Protein AF-A0A1H5M7N3-F1 (afdb_monomer_lite)

Foldseek 3Di:
DDDDDDDDDDDDPPDDPDPDPDVVNVVLVVVL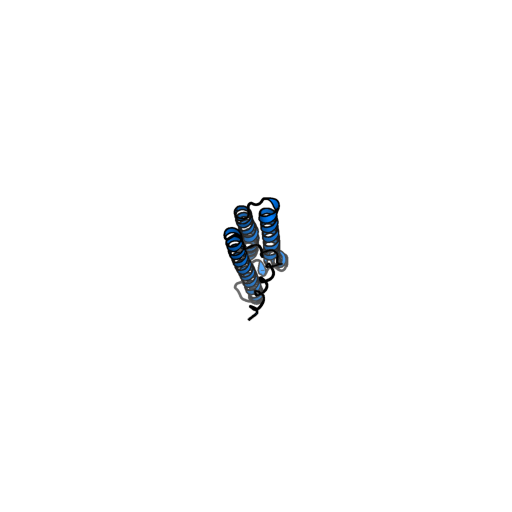VVVLVVLVVVLVVQVVVLVVVLVCLVPPPPPWCSVPPPCVLVCQLNVQLVVLLVVLVVQQCCCVPPVVNNVVSNVVSVVSNVVSNVRSCVNTPD

Structure (mmCIF, N/CA/C/O backbone):
data_AF-A0A1H5M7N3-F1
#
_entry.id   AF-A0A1H5M7N3-F1
#
loop_
_atom_site.group_PDB
_atom_site.id
_atom_site.type_symbol
_atom_site.label_atom_id
_atom_site.label_alt_id
_atom_site.label_comp_id
_atom_site.label_asym_id
_atom_site.label_entity_id
_atom_site.label_seq_id
_atom_site.pdbx_PDB_ins_code
_atom_site.Cartn_x
_atom_site.Cartn_y
_atom_site.Cartn_z
_atom_site.occupancy
_atom_site.B_iso_or_equiv
_atom_site.auth_seq_id
_atom_site.auth_comp_id
_atom_site.auth_asym_id
_atom_site.auth_atom_id
_atom_site.pdbx_PDB_model_num
ATOM 1 N N . MET A 1 1 ? -47.559 -41.169 47.235 1.00 56.75 1 MET A N 1
ATOM 2 C CA . MET A 1 1 ? -46.955 -40.986 45.898 1.00 56.75 1 MET A CA 1
ATOM 3 C C . MET A 1 1 ? -45.899 -39.902 46.035 1.00 56.75 1 MET A C 1
ATOM 5 O O . MET A 1 1 ? -46.250 -38.796 46.422 1.00 56.75 1 MET A O 1
ATOM 9 N N . SER A 1 2 ? -44.621 -40.238 45.870 1.00 67.25 2 SER A N 1
ATOM 10 C CA . SER A 1 2 ? -43.497 -39.299 45.967 1.00 67.25 2 SER A CA 1
ATOM 11 C C . SER A 1 2 ? -43.303 -38.582 44.630 1.00 67.25 2 SER A C 1
ATOM 13 O O . SER A 1 2 ? -43.244 -39.224 43.584 1.00 67.25 2 SER A O 1
ATOM 15 N N . LEU A 1 3 ? -43.241 -37.250 44.660 1.00 73.50 3 LEU A N 1
ATOM 16 C CA . LEU A 1 3 ? -42.947 -36.437 43.480 1.00 73.50 3 LEU A CA 1
ATOM 17 C C . LEU A 1 3 ? -41.467 -36.597 43.089 1.00 73.50 3 LEU A C 1
ATOM 19 O O . LEU A 1 3 ? -40.617 -36.660 43.983 1.00 73.50 3 LEU A O 1
ATOM 23 N N . PRO A 1 4 ? -41.142 -36.664 41.785 1.00 78.38 4 PRO A N 1
ATOM 24 C CA . PRO A 1 4 ? -39.757 -36.690 41.337 1.00 78.38 4 PRO A CA 1
ATOM 25 C C . PRO A 1 4 ? -39.055 -35.362 41.670 1.00 78.38 4 PRO A C 1
ATOM 27 O O . PRO A 1 4 ? -39.700 -34.308 41.669 1.00 78.38 4 PRO A O 1
ATOM 30 N N . PRO A 1 5 ? -37.743 -35.395 41.965 1.00 78.75 5 PRO A N 1
ATOM 31 C CA . PRO A 1 5 ? -36.984 -34.190 42.268 1.00 78.75 5 PRO A CA 1
ATOM 32 C C . PRO A 1 5 ? -36.946 -33.241 41.057 1.00 78.75 5 PRO A C 1
ATOM 34 O O . PRO A 1 5 ? -36.963 -33.701 39.911 1.00 78.75 5 PRO A O 1
ATOM 37 N N . PRO A 1 6 ? -36.892 -31.918 41.293 1.00 79.12 6 PRO A N 1
ATOM 38 C CA . PRO A 1 6 ? -3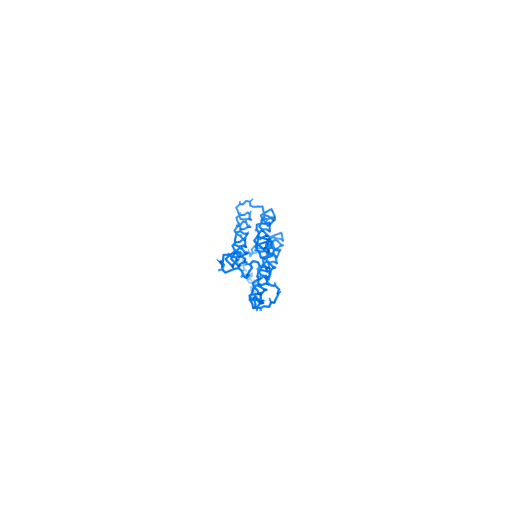6.838 -30.936 40.221 1.00 79.12 6 PRO A CA 1
ATOM 39 C C . PRO A 1 6 ? -35.548 -31.087 39.393 1.00 79.12 6 PRO A C 1
ATOM 41 O O . PRO A 1 6 ? -34.491 -31.391 39.953 1.00 79.12 6 PRO A O 1
ATOM 44 N N . PRO A 1 7 ? -35.611 -30.865 38.067 1.00 80.06 7 PRO A N 1
ATOM 45 C CA . PRO A 1 7 ? -34.439 -30.915 37.203 1.00 80.06 7 PRO A CA 1
ATOM 46 C C . PRO A 1 7 ? -33.432 -29.819 37.576 1.00 80.06 7 PRO A C 1
ATOM 48 O O . PRO A 1 7 ? -33.802 -28.673 37.839 1.00 80.06 7 PRO A O 1
ATOM 51 N N . TYR A 1 8 ? -32.151 -30.189 37.600 1.00 78.25 8 TYR A N 1
ATOM 52 C CA . TYR A 1 8 ? -31.045 -29.278 37.891 1.00 78.25 8 TYR A CA 1
ATOM 53 C C . TYR A 1 8 ? -31.006 -28.105 36.896 1.00 78.25 8 TYR A C 1
ATOM 55 O O . TYR A 1 8 ? -31.247 -28.311 35.702 1.00 78.25 8 TYR A O 1
ATOM 63 N N . PRO A 1 9 ? -30.671 -26.882 37.350 1.00 80.44 9 PRO A N 1
ATOM 64 C CA . PRO A 1 9 ? -30.492 -25.748 36.456 1.00 80.44 9 PRO A CA 1
ATOM 65 C C . PRO A 1 9 ? -29.294 -25.973 35.514 1.00 80.44 9 PRO A C 1
ATOM 67 O O . PRO A 1 9 ? -28.302 -26.589 35.918 1.00 80.44 9 PRO A O 1
ATOM 70 N N . PRO A 1 10 ? -29.360 -25.473 34.265 1.00 79.50 10 PRO A N 1
ATOM 71 C CA . PRO A 1 10 ? -28.249 -25.567 33.327 1.00 79.50 10 PRO A CA 1
ATOM 72 C C . PRO A 1 10 ? -27.015 -24.825 33.874 1.00 79.50 10 PRO A C 1
ATOM 74 O O . PRO A 1 10 ? -27.166 -23.776 34.510 1.00 79.50 10 PRO A O 1
ATOM 77 N N . PRO A 1 11 ? -25.794 -25.342 33.637 1.00 78.69 11 PRO A N 1
ATOM 78 C CA . PRO A 1 11 ? -24.576 -24.679 34.078 1.00 78.69 11 PRO A CA 1
ATOM 79 C C . PRO A 1 11 ? -24.454 -23.289 33.431 1.00 78.69 11 PRO A C 1
ATOM 81 O O . PRO A 1 11 ? -24.818 -23.122 32.261 1.00 78.69 11 PRO A O 1
ATOM 84 N N . PRO A 1 12 ? -23.944 -22.281 34.163 1.00 74.69 12 PRO A N 1
ATOM 85 C CA . PRO A 1 12 ? -23.750 -20.951 33.611 1.00 74.69 12 PRO A CA 1
ATOM 86 C C . PRO A 1 12 ? -22.739 -20.996 32.453 1.00 74.69 12 PRO A C 1
ATOM 88 O O . PRO A 1 12 ? -21.811 -21.811 32.484 1.00 74.69 12 PRO A O 1
ATOM 91 N N . PRO A 1 13 ? -22.879 -20.128 31.435 1.00 77.25 13 PRO A N 1
ATOM 92 C CA . PRO A 1 13 ? -21.936 -20.058 30.324 1.00 77.25 13 PRO A CA 1
ATOM 93 C C . PRO A 1 13 ? -20.542 -19.654 30.831 1.00 77.25 13 PRO A C 1
ATOM 95 O O . PRO A 1 13 ? -20.254 -18.477 31.041 1.00 77.25 13 PRO A O 1
ATOM 98 N N . TYR A 1 14 ? -19.664 -20.634 31.048 1.00 64.31 14 TYR A N 1
ATOM 99 C CA . TYR A 1 14 ? -18.248 -20.422 31.353 1.00 64.31 14 TYR A CA 1
ATOM 100 C C . TYR A 1 14 ? -17.493 -20.136 30.054 1.00 64.31 14 TYR A C 1
ATOM 102 O O . TYR A 1 14 ? -16.823 -20.994 29.488 1.00 64.31 14 TYR A O 1
ATOM 110 N N . GLY A 1 15 ? -17.622 -18.916 29.551 1.00 73.69 15 GLY A N 1
ATOM 111 C CA . GLY A 1 15 ? -16.803 -18.436 28.448 1.00 73.69 15 GLY A CA 1
ATOM 112 C C . GLY A 1 15 ? -16.786 -16.916 28.457 1.00 73.69 15 GLY A C 1
ATOM 113 O O . GLY A 1 15 ? -17.863 -16.317 28.500 1.00 73.69 15 GLY A O 1
ATOM 114 N N . PRO A 1 16 ? -15.612 -16.259 28.446 1.00 70.94 16 PRO A N 1
ATOM 115 C CA . PRO A 1 16 ? -15.580 -14.818 28.269 1.00 70.94 16 PRO A CA 1
ATOM 116 C C . PRO A 1 16 ? -16.290 -14.483 26.947 1.00 70.94 16 PRO A C 1
ATOM 118 O O . PRO A 1 16 ? -15.976 -15.098 25.924 1.00 70.94 16 PRO A O 1
ATOM 121 N N . PRO A 1 17 ? -17.258 -13.551 26.939 1.00 68.69 17 PRO A N 1
ATOM 122 C CA . PRO A 1 17 ? -17.904 -13.142 25.703 1.00 68.69 17 PRO A CA 1
ATOM 123 C C . PRO A 1 17 ? -16.828 -12.623 24.747 1.00 68.69 17 PRO A C 1
ATOM 125 O O . PRO A 1 17 ? -16.055 -11.730 25.103 1.00 68.69 17 PRO A O 1
ATOM 128 N N . PHE A 1 18 ? -16.759 -13.196 23.542 1.00 67.00 18 PHE A N 1
ATOM 129 C CA . PHE A 1 18 ? -15.891 -12.678 22.490 1.00 67.00 18 PHE A CA 1
ATOM 130 C C . PHE A 1 18 ? -16.221 -11.193 22.302 1.00 67.00 18 PHE A C 1
ATOM 132 O O . PHE A 1 18 ? -17.388 -10.861 22.070 1.00 67.00 18 PHE A O 1
ATOM 139 N N . PRO A 1 19 ? -15.246 -10.276 22.432 1.00 65.25 19 PRO A N 1
ATOM 140 C CA . PRO A 1 19 ? -15.530 -8.861 22.286 1.00 65.25 19 PRO A CA 1
ATOM 141 C C . PRO A 1 19 ? -15.999 -8.604 20.854 1.00 65.25 19 PRO A C 1
ATOM 143 O O . PRO A 1 19 ? -15.222 -8.698 19.905 1.00 65.25 19 PRO A O 1
ATOM 146 N N . SER A 1 20 ? -17.282 -8.273 20.696 1.00 62.53 20 SER A N 1
ATOM 147 C CA . SER A 1 20 ? -17.851 -7.872 19.413 1.00 62.53 20 SER A CA 1
ATOM 148 C C . SER A 1 20 ? -17.054 -6.681 18.863 1.00 62.53 20 SER A C 1
ATOM 150 O O . SER A 1 20 ? -16.887 -5.686 19.588 1.00 62.53 20 SER A O 1
ATOM 152 N N . PRO A 1 21 ? -16.560 -6.729 17.613 1.00 61.12 21 PRO A N 1
ATOM 153 C CA . PRO A 1 21 ? -15.890 -5.592 17.006 1.00 61.12 21 PRO A CA 1
ATOM 154 C C . PRO A 1 21 ? -16.812 -4.374 17.052 1.00 61.12 21 PRO A C 1
ATOM 156 O O . PRO A 1 21 ? -17.934 -4.411 16.553 1.00 61.12 21 PRO A O 1
ATOM 159 N N . ARG A 1 22 ? -16.352 -3.271 17.652 1.00 73.19 22 ARG A N 1
ATOM 160 C CA . ARG A 1 22 ? -17.083 -2.000 17.560 1.00 73.19 22 ARG A CA 1
ATOM 161 C C . ARG A 1 22 ? -17.202 -1.640 16.071 1.00 73.19 22 ARG A C 1
ATOM 163 O O . ARG A 1 22 ? -16.173 -1.683 15.391 1.00 73.19 22 ARG A O 1
ATOM 170 N N . PRO A 1 23 ? -18.382 -1.242 15.564 1.00 69.88 23 PRO A N 1
ATOM 171 C CA . PRO A 1 23 ? -18.639 -1.082 14.126 1.00 69.88 23 PRO A CA 1
ATOM 172 C C . PRO A 1 23 ? -17.614 -0.175 13.426 1.00 69.88 23 PRO A C 1
ATOM 174 O O . PRO A 1 23 ? -17.160 -0.472 12.327 1.00 69.88 23 PRO A O 1
ATOM 177 N N . VAL A 1 24 ? -17.130 0.864 14.113 1.00 78.00 24 VAL A N 1
ATOM 178 C CA . VAL A 1 24 ? -16.108 1.796 13.604 1.00 78.00 24 VAL A CA 1
ATOM 179 C C . VAL A 1 24 ? -14.757 1.118 13.319 1.00 78.00 24 VAL A C 1
ATOM 181 O O . VAL A 1 24 ? -14.069 1.490 12.371 1.00 78.00 24 VAL A O 1
ATOM 184 N N . ARG A 1 25 ? -14.365 0.104 14.105 1.00 78.62 25 ARG A N 1
ATOM 185 C CA . ARG A 1 25 ? -13.116 -0.648 13.883 1.00 78.62 25 ARG A CA 1
ATOM 186 C C . ARG A 1 25 ? -13.225 -1.583 12.682 1.00 78.62 25 ARG A C 1
ATOM 188 O O . ARG A 1 25 ? -12.257 -1.717 11.943 1.00 78.62 25 ARG A O 1
ATOM 195 N N . ALA A 1 26 ? -14.395 -2.192 12.482 1.00 82.75 26 ALA A N 1
ATOM 196 C CA . ALA A 1 26 ? -14.654 -3.047 11.328 1.00 82.75 26 ALA A CA 1
ATOM 197 C C . ALA A 1 26 ? -14.632 -2.236 10.024 1.00 82.75 26 ALA A C 1
ATOM 199 O O . ALA A 1 26 ? -13.943 -2.618 9.085 1.00 82.75 26 ALA A O 1
ATOM 200 N N . VAL A 1 27 ? -15.294 -1.072 9.998 1.00 89.00 27 VAL A N 1
ATOM 201 C CA . VAL A 1 27 ? -15.278 -0.167 8.834 1.00 89.00 27 VAL A CA 1
ATOM 202 C C . VAL A 1 27 ? -13.854 0.263 8.489 1.00 89.00 27 VAL A C 1
ATOM 204 O O . VAL A 1 27 ? -13.450 0.168 7.334 1.00 89.00 27 VAL A O 1
ATOM 207 N N . PHE A 1 28 ? -13.067 0.679 9.485 1.00 87.94 28 PHE A N 1
ATOM 208 C CA . PHE A 1 28 ? -11.669 1.041 9.261 1.00 87.94 28 PHE A CA 1
ATOM 209 C C . PHE A 1 28 ? -10.858 -0.116 8.660 1.00 87.94 28 PHE A C 1
ATOM 211 O O . PHE A 1 28 ? -10.137 0.091 7.690 1.00 87.94 28 PHE A O 1
ATOM 218 N N . ALA A 1 29 ? -10.995 -1.329 9.206 1.00 88.06 29 ALA A N 1
ATOM 219 C CA . ALA A 1 29 ? -10.274 -2.501 8.713 1.00 88.06 29 ALA A CA 1
ATOM 220 C C . ALA A 1 29 ? -10.653 -2.848 7.265 1.00 88.06 29 ALA A C 1
ATOM 222 O O . ALA A 1 29 ? -9.771 -3.141 6.462 1.00 88.06 29 ALA A O 1
ATOM 223 N N . VAL A 1 30 ? -11.940 -2.757 6.918 1.00 93.19 30 VAL A N 1
ATOM 224 C CA . VAL A 1 30 ? -12.423 -2.975 5.547 1.00 93.19 30 VAL A CA 1
ATOM 225 C C . VAL A 1 30 ? -11.844 -1.928 4.596 1.00 93.19 30 VAL A C 1
ATOM 227 O O . VAL A 1 30 ? -11.293 -2.291 3.561 1.00 93.19 30 VAL A O 1
ATOM 230 N N . VAL A 1 31 ? -11.904 -0.641 4.951 1.00 92.81 31 VAL A N 1
ATOM 231 C CA . VAL A 1 31 ? -11.366 0.443 4.110 1.00 92.81 31 VAL A CA 1
ATOM 232 C C . VAL A 1 31 ? -9.851 0.311 3.941 1.00 92.81 31 VAL A C 1
ATOM 234 O O . VAL A 1 31 ? -9.354 0.385 2.820 1.00 92.81 31 VAL A O 1
ATOM 237 N N . ALA A 1 32 ? -9.114 0.069 5.026 1.00 90.25 32 ALA A N 1
ATOM 238 C CA . ALA A 1 32 ? -7.667 -0.126 4.978 1.00 90.25 32 ALA A CA 1
ATOM 239 C C . ALA A 1 32 ? -7.284 -1.355 4.138 1.00 90.25 32 ALA A C 1
ATOM 241 O O . ALA A 1 32 ? -6.358 -1.282 3.333 1.00 90.25 32 ALA A O 1
ATOM 242 N N . GLY A 1 33 ? -8.020 -2.461 4.285 1.00 92.94 33 GLY A N 1
ATOM 243 C CA . GLY A 1 33 ? -7.814 -3.679 3.504 1.00 92.94 33 GLY A CA 1
ATOM 244 C C . GLY A 1 33 ? -8.078 -3.480 2.012 1.00 92.94 33 GLY A C 1
ATOM 245 O O . GLY A 1 33 ? -7.274 -3.911 1.189 1.00 92.94 33 GLY A O 1
ATOM 246 N N . LEU A 1 34 ? -9.155 -2.773 1.654 1.00 96.56 34 LEU A N 1
ATOM 247 C CA . LEU A 1 34 ? -9.462 -2.445 0.259 1.00 96.56 34 LEU A CA 1
ATOM 248 C C . LEU A 1 34 ? -8.393 -1.538 -0.355 1.00 96.56 34 LEU A C 1
ATOM 250 O O . LEU A 1 34 ? -7.933 -1.8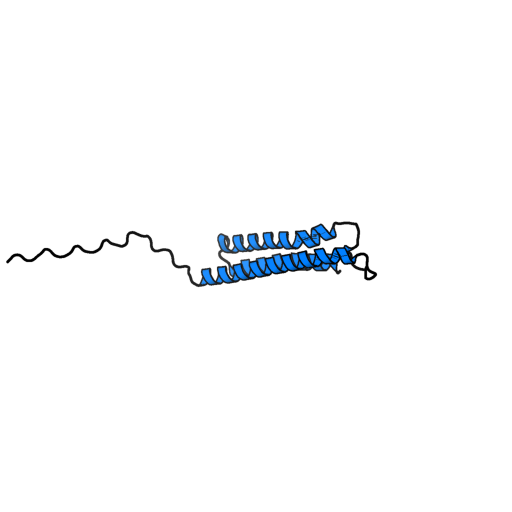03 -1.461 1.00 96.56 34 LEU A O 1
ATOM 254 N N . LEU A 1 35 ? -7.952 -0.506 0.368 1.00 93.12 35 LEU A N 1
ATOM 255 C CA . LEU A 1 35 ? -6.882 0.376 -0.100 1.00 93.12 35 LEU A CA 1
ATOM 256 C C . LEU A 1 35 ? -5.559 -0.370 -0.277 1.00 93.12 35 LEU A C 1
ATOM 258 O O . LEU A 1 35 ? -4.862 -0.136 -1.261 1.00 93.12 35 LEU A O 1
ATOM 262 N N . LEU A 1 36 ? -5.232 -1.297 0.627 1.00 93.31 36 LEU A N 1
ATOM 263 C CA . LEU A 1 36 ? -4.055 -2.149 0.489 1.00 93.31 36 LEU A CA 1
ATOM 264 C C . LEU A 1 36 ? -4.154 -3.038 -0.757 1.00 93.31 36 LEU A C 1
ATOM 266 O O . LEU A 1 36 ? -3.194 -3.119 -1.519 1.00 93.31 36 LEU A O 1
ATOM 270 N N . ALA A 1 37 ? -5.308 -3.665 -0.998 1.00 93.50 37 ALA A N 1
ATOM 271 C CA . ALA A 1 37 ? -5.524 -4.489 -2.185 1.00 93.50 37 ALA A CA 1
ATOM 272 C C . ALA A 1 37 ? -5.375 -3.674 -3.480 1.00 93.50 37 ALA A C 1
ATOM 274 O O . ALA A 1 37 ? -4.697 -4.112 -4.409 1.00 93.50 37 ALA A O 1
ATOM 275 N N . VAL A 1 38 ? -5.943 -2.463 -3.519 1.00 94.00 38 VAL A N 1
ATOM 276 C CA . VAL A 1 38 ? -5.783 -1.532 -4.646 1.00 94.00 38 VAL A CA 1
ATOM 277 C C . VAL A 1 38 ? -4.316 -1.146 -4.831 1.00 94.00 38 VAL A C 1
ATOM 279 O O . VAL A 1 38 ? -3.824 -1.159 -5.955 1.00 94.00 38 VAL A O 1
ATOM 282 N N . ALA A 1 39 ? -3.594 -0.846 -3.751 1.00 91.12 39 ALA A N 1
ATOM 283 C CA . ALA A 1 39 ? -2.186 -0.476 -3.825 1.00 91.12 39 ALA A CA 1
ATOM 284 C C . ALA A 1 39 ? -1.312 -1.621 -4.370 1.00 91.12 39 ALA A C 1
ATOM 286 O O . ALA A 1 39 ? -0.492 -1.414 -5.262 1.00 91.12 39 ALA A O 1
ATOM 287 N N . VAL A 1 40 ? -1.543 -2.853 -3.912 1.00 92.06 40 VAL A N 1
ATOM 288 C CA . VAL A 1 40 ? -0.856 -4.040 -4.443 1.00 92.06 40 VAL A CA 1
ATOM 289 C C . VAL A 1 40 ? -1.184 -4.249 -5.924 1.00 92.06 40 VAL A C 1
ATOM 291 O O . VAL A 1 40 ? -0.279 -4.527 -6.709 1.00 92.06 40 VAL A O 1
ATOM 294 N N . ALA A 1 41 ? -2.445 -4.069 -6.328 1.00 92.31 41 ALA A N 1
ATOM 295 C CA . ALA A 1 41 ? -2.848 -4.176 -7.729 1.00 92.31 41 ALA A CA 1
ATOM 296 C C . ALA A 1 41 ? -2.174 -3.111 -8.612 1.00 92.31 41 ALA A C 1
ATOM 298 O O . ALA A 1 41 ? -1.685 -3.441 -9.690 1.00 92.31 41 ALA A O 1
ATOM 299 N N . VAL A 1 42 ? -2.092 -1.859 -8.149 1.00 90.31 42 VAL A N 1
ATOM 300 C CA . VAL A 1 42 ? -1.401 -0.768 -8.858 1.00 90.31 42 VAL A CA 1
ATOM 301 C C . VAL A 1 42 ? 0.090 -1.067 -9.006 1.00 90.31 42 VAL A C 1
ATOM 303 O O . VAL A 1 42 ? 0.617 -0.952 -10.111 1.00 90.31 42 VAL A O 1
ATOM 306 N N . ASN A 1 43 ? 0.761 -1.512 -7.939 1.00 89.94 43 ASN A N 1
ATOM 307 C CA . ASN A 1 43 ? 2.167 -1.919 -8.011 1.00 89.94 43 ASN A CA 1
ATOM 308 C C . ASN A 1 43 ? 2.369 -3.084 -8.988 1.00 89.94 43 ASN A C 1
ATOM 310 O O . ASN A 1 43 ? 3.298 -3.054 -9.791 1.00 89.94 43 ASN A O 1
ATOM 314 N N . GLY A 1 44 ? 1.484 -4.084 -8.957 1.00 86.75 44 GLY A N 1
ATOM 315 C CA . GLY A 1 44 ? 1.513 -5.205 -9.895 1.00 86.75 44 GLY A CA 1
ATOM 316 C C . GLY A 1 44 ? 1.341 -4.756 -11.347 1.00 86.75 44 GLY A C 1
ATOM 317 O O . GLY A 1 44 ? 2.085 -5.208 -12.213 1.00 86.75 44 GLY A O 1
ATOM 318 N N . LEU A 1 45 ? 0.418 -3.827 -11.610 1.00 88.81 45 LEU A N 1
ATOM 319 C CA . LEU A 1 45 ? 0.173 -3.284 -12.948 1.00 88.81 45 LEU A CA 1
ATOM 320 C C . LEU A 1 45 ? 1.369 -2.472 -13.466 1.00 88.81 45 LEU A C 1
ATOM 322 O O . LEU A 1 45 ? 1.742 -2.610 -14.629 1.00 88.81 45 LEU A O 1
ATOM 326 N N . LEU A 1 46 ? 1.991 -1.659 -12.606 1.00 84.12 46 LEU A N 1
ATOM 327 C CA . LEU A 1 46 ? 3.208 -0.911 -12.936 1.00 84.12 46 LEU A CA 1
ATOM 328 C C . LEU A 1 46 ? 4.369 -1.854 -13.253 1.00 84.12 46 LEU A C 1
ATOM 330 O O . LEU A 1 46 ? 5.042 -1.685 -14.267 1.00 84.12 46 LEU A O 1
ATOM 334 N N . PHE A 1 47 ? 4.567 -2.874 -12.416 1.00 82.56 47 PHE A N 1
ATOM 335 C CA . PHE A 1 47 ? 5.619 -3.867 -12.604 1.00 82.56 47 PHE A CA 1
ATOM 336 C C . PHE A 1 47 ? 5.418 -4.660 -13.897 1.00 82.56 47 PHE A C 1
ATOM 338 O O . PHE A 1 47 ? 6.354 -4.828 -14.675 1.00 82.56 47 PHE A O 1
ATOM 345 N N . PHE A 1 48 ? 4.180 -5.090 -14.154 1.00 83.88 48 PHE A N 1
ATOM 346 C CA . PHE A 1 48 ? 3.791 -5.746 -15.396 1.00 83.88 48 PHE A CA 1
ATOM 347 C C . PHE A 1 48 ? 4.081 -4.844 -16.599 1.00 83.88 48 PHE A C 1
ATOM 349 O O . PHE A 1 48 ? 4.804 -5.253 -17.499 1.00 83.88 48 PHE A O 1
ATOM 356 N N . GLY A 1 49 ? 3.601 -3.597 -16.594 1.00 78.44 49 GLY A N 1
ATOM 357 C CA . GLY A 1 49 ? 3.832 -2.651 -17.688 1.00 78.44 49 GLY A CA 1
ATOM 358 C C . GLY A 1 49 ? 5.317 -2.405 -17.965 1.00 78.44 49 GLY A C 1
ATOM 359 O O . GLY A 1 49 ? 5.727 -2.377 -19.121 1.00 78.44 49 GLY A O 1
ATOM 360 N N . MET A 1 50 ? 6.139 -2.295 -16.921 1.00 74.44 50 MET A N 1
ATOM 361 C CA . MET A 1 50 ? 7.585 -2.110 -17.070 1.00 74.44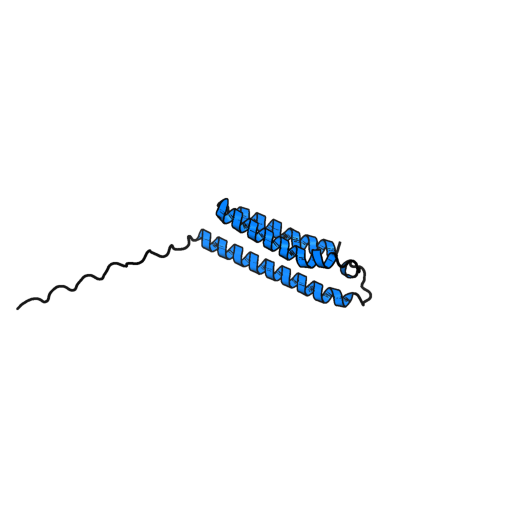 50 MET A CA 1
ATOM 362 C C . MET A 1 50 ? 8.302 -3.352 -17.597 1.00 74.44 50 MET A C 1
ATOM 364 O O . MET A 1 50 ? 9.247 -3.203 -18.367 1.00 74.44 50 MET A O 1
ATOM 368 N N . ALA A 1 51 ? 7.838 -4.556 -17.253 1.00 74.94 51 ALA A N 1
ATOM 369 C CA . ALA A 1 51 ? 8.382 -5.788 -17.821 1.00 74.94 51 ALA A CA 1
ATOM 370 C C . ALA A 1 51 ? 8.208 -5.837 -19.351 1.00 74.94 51 ALA A C 1
ATOM 372 O O . ALA A 1 51 ? 9.140 -6.218 -20.048 1.00 74.94 51 ALA A O 1
ATOM 373 N N . PHE A 1 52 ? 7.068 -5.374 -19.881 1.00 73.06 52 PHE A N 1
ATOM 374 C CA . PHE A 1 52 ? 6.844 -5.297 -21.335 1.00 73.06 52 PHE A CA 1
ATOM 375 C C . PHE A 1 52 ? 7.458 -4.056 -21.993 1.00 73.06 52 PHE A C 1
ATOM 377 O O . PHE A 1 52 ? 7.749 -4.068 -23.189 1.00 73.06 52 PHE A O 1
ATOM 384 N N . ALA A 1 53 ? 7.665 -2.973 -21.240 1.00 67.56 53 ALA A N 1
ATOM 385 C CA . ALA A 1 53 ? 8.297 -1.767 -21.770 1.00 67.56 53 ALA A CA 1
ATOM 386 C C . ALA A 1 53 ? 9.752 -2.019 -22.206 1.00 67.56 53 ALA A C 1
ATOM 388 O O . ALA A 1 5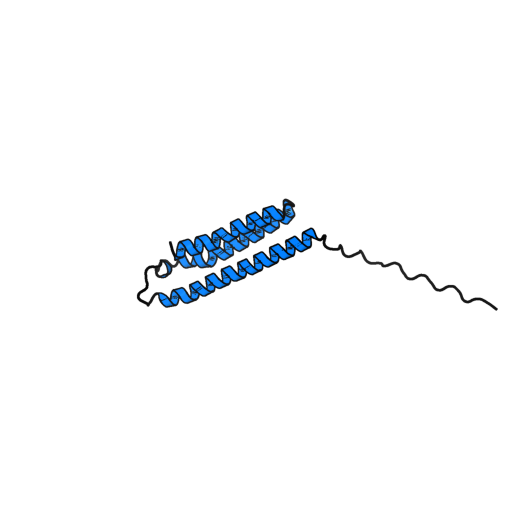3 ? 10.184 -1.464 -23.215 1.00 67.56 53 ALA A O 1
ATOM 389 N N . GLY A 1 54 ? 10.483 -2.892 -21.499 1.00 62.84 54 GLY A N 1
ATOM 390 C CA . GLY A 1 54 ? 11.864 -3.259 -21.842 1.00 62.84 54 GLY A CA 1
ATOM 391 C C . GLY A 1 54 ? 12.004 -3.929 -23.214 1.00 62.84 54 GLY A C 1
ATOM 392 O O . GLY A 1 54 ? 12.931 -3.612 -23.958 1.00 62.84 54 GLY A O 1
ATOM 393 N N . ASP A 1 55 ? 11.039 -4.766 -23.607 1.00 63.38 55 ASP A N 1
ATOM 394 C CA . ASP A 1 55 ? 11.044 -5.447 -24.913 1.00 63.38 55 ASP A CA 1
ATOM 395 C C . ASP A 1 55 ? 10.866 -4.474 -26.095 1.00 63.38 55 ASP A C 1
ATOM 397 O O . ASP A 1 55 ? 11.185 -4.796 -27.240 1.00 63.38 55 ASP A O 1
ATOM 401 N N . SER A 1 56 ? 10.381 -3.256 -25.831 1.00 60.59 56 SER A N 1
ATOM 402 C CA . SER A 1 56 ? 10.127 -2.245 -26.864 1.00 60.59 56 SER A CA 1
ATOM 403 C C . SER A 1 56 ? 11.347 -1.374 -27.190 1.00 60.59 56 SER A C 1
ATOM 405 O O . SER A 1 56 ? 11.315 -0.665 -28.201 1.00 60.59 56 SER A O 1
ATOM 407 N N . CYS A 1 57 ? 12.438 -1.457 -26.413 1.00 63.03 57 CYS A N 1
ATOM 408 C CA . CYS A 1 57 ? 13.658 -0.654 -26.606 1.00 63.03 57 CYS A CA 1
ATOM 409 C C . CYS A 1 57 ? 14.444 -0.967 -27.900 1.00 63.03 57 CYS A C 1
ATOM 411 O O . CYS A 1 57 ? 15.421 -0.287 -28.200 1.00 63.03 57 CYS A O 1
ATOM 413 N N . GLY A 1 58 ? 14.009 -1.950 -28.700 1.00 53.28 58 GLY A N 1
ATOM 414 C CA . GLY A 1 58 ? 14.531 -2.231 -30.046 1.00 53.28 58 GLY A CA 1
ATOM 415 C C . GLY A 1 58 ? 13.697 -1.656 -31.203 1.00 53.28 58 GLY A C 1
ATOM 416 O O . GLY A 1 58 ? 14.084 -1.796 -32.362 1.00 53.28 58 GLY A O 1
ATOM 417 N N . THR A 1 59 ? 12.550 -1.027 -30.922 1.00 50.66 59 THR A N 1
ATOM 418 C CA . THR A 1 59 ? 11.664 -0.434 -31.940 1.00 50.66 59 THR A CA 1
ATOM 419 C C . THR A 1 59 ? 11.784 1.091 -31.922 1.00 50.66 59 THR A C 1
ATOM 421 O O . THR A 1 59 ? 12.100 1.677 -30.893 1.00 50.66 59 THR A O 1
ATOM 424 N N . SER A 1 60 ? 11.575 1.757 -33.060 1.00 51.50 60 SER A N 1
ATOM 425 C CA . SER A 1 60 ? 11.902 3.173 -33.338 1.00 51.50 60 SER A CA 1
ATOM 426 C C . SER A 1 60 ? 11.205 4.253 -32.472 1.00 51.50 60 SER A C 1
ATOM 428 O O . SER A 1 60 ? 11.192 5.420 -32.853 1.00 51.50 60 SER A O 1
ATOM 430 N N . ALA A 1 61 ? 10.639 3.898 -31.316 1.00 51.91 61 ALA A N 1
ATOM 431 C CA . ALA A 1 61 ? 10.009 4.770 -30.321 1.00 51.91 61 ALA A CA 1
ATOM 432 C C . ALA A 1 61 ? 10.938 5.096 -29.121 1.00 51.91 61 ALA A C 1
ATOM 434 O O . ALA A 1 61 ? 10.472 5.405 -28.024 1.00 51.91 61 ALA A O 1
ATOM 435 N N . GLY A 1 62 ? 12.258 4.992 -29.315 1.00 51.62 62 GLY A N 1
ATOM 436 C CA . GLY A 1 62 ? 13.296 5.118 -28.284 1.00 51.62 62 GLY A CA 1
ATOM 437 C C . GLY A 1 62 ? 13.550 6.547 -27.800 1.00 51.62 62 GLY A C 1
ATOM 438 O O . GLY A 1 62 ? 14.605 7.113 -28.071 1.00 51.62 62 GLY A O 1
ATOM 439 N N . THR A 1 63 ? 12.601 7.137 -27.073 1.00 51.22 63 THR A N 1
ATOM 440 C CA . THR A 1 63 ? 12.781 8.454 -26.425 1.00 51.22 63 THR A CA 1
ATOM 441 C C . THR A 1 63 ? 12.621 8.427 -24.913 1.00 51.22 63 THR A C 1
ATOM 443 O O . THR A 1 63 ? 12.639 9.480 -24.283 1.00 51.22 63 THR A O 1
ATOM 446 N N . ALA A 1 64 ? 12.434 7.260 -24.307 1.00 56.12 64 ALA A N 1
ATOM 447 C CA . ALA A 1 64 ? 12.173 7.185 -22.885 1.00 56.12 64 ALA A CA 1
ATOM 448 C C . ALA A 1 64 ? 13.374 6.647 -22.106 1.00 56.12 64 ALA A C 1
ATOM 450 O O . ALA A 1 64 ? 14.058 5.725 -22.553 1.00 56.12 64 ALA A O 1
ATOM 451 N N . ARG A 1 65 ? 13.617 7.225 -20.921 1.00 59.28 65 ARG A N 1
ATOM 452 C CA . ARG A 1 65 ? 14.810 6.954 -20.095 1.00 59.28 65 ARG A CA 1
ATOM 453 C C . ARG A 1 65 ? 14.940 5.501 -19.631 1.00 59.28 65 ARG A C 1
ATOM 455 O O . ARG A 1 65 ? 15.986 5.116 -19.128 1.00 59.28 65 ARG A O 1
ATOM 462 N N . PHE A 1 66 ? 13.909 4.681 -19.818 1.00 60.81 66 PHE A N 1
ATOM 463 C CA . PHE A 1 66 ? 13.991 3.239 -19.598 1.00 60.81 66 PHE A CA 1
ATOM 464 C C . PHE A 1 66 ? 14.850 2.492 -20.630 1.00 60.81 66 PHE A C 1
ATOM 466 O O . PHE A 1 66 ? 15.252 1.365 -20.371 1.00 60.81 66 PHE A O 1
ATOM 473 N N . CYS A 1 67 ? 15.195 3.104 -21.764 1.00 63.12 67 CYS A N 1
ATOM 474 C CA . CYS A 1 67 ? 16.190 2.542 -22.686 1.00 63.12 67 CYS A CA 1
ATOM 475 C C . CYS A 1 67 ? 17.616 3.058 -22.415 1.00 63.12 67 CYS A C 1
ATOM 477 O O . CYS A 1 67 ? 18.526 2.765 -23.182 1.00 63.12 67 CYS A O 1
ATOM 479 N N . ASP A 1 68 ? 17.809 3.842 -21.350 1.00 63.00 68 ASP A N 1
ATOM 480 C CA . ASP A 1 68 ? 19.115 4.346 -20.934 1.00 63.00 68 ASP A CA 1
ATOM 481 C C . ASP A 1 68 ? 19.815 3.260 -20.088 1.00 63.00 68 ASP A C 1
ATOM 483 O O . ASP A 1 68 ? 19.276 2.806 -19.070 1.00 63.00 68 ASP A O 1
ATOM 487 N N . ASP A 1 69 ? 21.018 2.838 -20.495 1.00 61.00 69 ASP A N 1
ATOM 488 C CA . ASP A 1 69 ? 21.777 1.687 -19.951 1.00 61.00 69 ASP A CA 1
ATOM 489 C C . ASP A 1 69 ? 22.186 1.826 -18.468 1.00 61.00 69 ASP A C 1
ATOM 491 O O . ASP A 1 69 ? 22.797 0.936 -17.876 1.00 61.00 69 ASP A O 1
ATOM 495 N N . SER A 1 70 ? 21.853 2.949 -17.830 1.00 63.59 70 SER A N 1
ATOM 496 C CA . SER A 1 70 ? 22.246 3.260 -16.453 1.00 63.59 70 SER A CA 1
ATOM 497 C C . SER A 1 70 ? 21.635 2.332 -15.395 1.00 63.59 70 SER A C 1
ATOM 499 O O . SER A 1 70 ? 22.124 2.318 -14.265 1.00 63.59 70 SER A O 1
ATOM 501 N N . GLY A 1 71 ? 20.558 1.593 -15.707 1.00 62.97 71 GLY A N 1
ATOM 502 C CA . GLY A 1 71 ? 19.886 0.627 -14.814 1.00 62.97 71 GLY A CA 1
ATOM 503 C C . GLY A 1 71 ? 19.279 1.213 -13.523 1.00 62.97 71 GLY A C 1
ATOM 504 O O . GLY A 1 71 ? 18.465 0.571 -12.860 1.00 62.97 71 GLY A O 1
ATOM 505 N N . ALA A 1 72 ? 19.620 2.454 -13.170 1.00 65.88 72 ALA A N 1
ATOM 506 C CA . ALA A 1 72 ? 19.180 3.150 -11.967 1.00 65.88 72 ALA A CA 1
ATOM 507 C C . ALA A 1 72 ? 17.672 3.442 -11.984 1.00 65.88 72 ALA A C 1
ATOM 509 O O . ALA A 1 72 ? 17.023 3.433 -10.936 1.00 65.88 72 ALA A O 1
ATOM 510 N N . TRP A 1 73 ? 17.096 3.637 -13.172 1.00 68.00 73 TRP A N 1
ATOM 511 C CA . TRP A 1 73 ? 15.657 3.816 -13.350 1.00 68.00 73 TRP A CA 1
ATOM 512 C C . TRP A 1 73 ? 14.869 2.565 -12.934 1.00 68.00 73 TRP A C 1
ATOM 514 O O . TRP A 1 73 ? 13.788 2.706 -12.371 1.00 68.00 73 TRP A O 1
ATOM 524 N N . VAL A 1 74 ? 15.423 1.356 -13.107 1.00 71.25 74 VAL A N 1
ATOM 525 C CA . VAL A 1 74 ? 14.783 0.096 -12.684 1.00 71.25 74 VAL A CA 1
ATOM 526 C C . VAL A 1 74 ? 14.642 0.060 -11.168 1.00 71.25 74 VAL A C 1
ATOM 528 O O . VAL A 1 74 ? 13.580 -0.274 -10.648 1.00 71.25 74 VAL A O 1
ATOM 531 N N . LEU A 1 75 ? 15.691 0.454 -10.441 1.00 72.81 75 LEU A N 1
ATOM 532 C CA . LEU A 1 75 ? 15.667 0.491 -8.978 1.00 72.81 75 LEU A CA 1
ATOM 533 C C . LEU A 1 75 ? 14.606 1.467 -8.461 1.00 72.81 75 LEU A C 1
ATOM 535 O O . LEU A 1 75 ? 13.851 1.129 -7.553 1.00 72.81 75 LEU A O 1
ATOM 539 N N . VAL A 1 76 ? 14.503 2.659 -9.048 1.00 76.12 76 VAL A N 1
ATOM 540 C CA . VAL A 1 76 ? 13.521 3.656 -8.598 1.00 76.12 76 VAL A CA 1
ATOM 541 C C . VAL A 1 76 ? 12.101 3.260 -9.001 1.00 76.12 76 VAL A C 1
ATOM 543 O O . VAL A 1 76 ? 11.197 3.291 -8.163 1.00 76.12 76 VAL A O 1
ATOM 546 N N . ALA A 1 77 ? 11.904 2.840 -10.249 1.00 73.69 77 ALA A N 1
ATOM 547 C CA . ALA A 1 77 ? 10.589 2.541 -10.797 1.00 73.69 77 ALA A CA 1
ATOM 548 C C . ALA A 1 77 ? 9.999 1.233 -10.254 1.00 73.69 77 ALA A C 1
ATOM 550 O O . ALA A 1 77 ? 8.793 1.158 -10.020 1.00 73.69 77 ALA A O 1
ATOM 551 N N . MET A 1 78 ? 10.838 0.224 -9.996 1.00 76.94 78 MET A N 1
ATOM 552 C CA . MET A 1 78 ? 10.377 -1.056 -9.463 1.00 76.94 78 MET A CA 1
ATOM 553 C C . MET A 1 78 ? 10.393 -1.099 -7.945 1.00 76.94 78 MET A C 1
ATOM 555 O O . MET A 1 78 ? 9.419 -1.558 -7.362 1.00 76.94 78 MET A O 1
ATOM 559 N N . LEU A 1 79 ? 11.449 -0.622 -7.280 1.00 81.25 79 LEU A N 1
ATOM 560 C CA . LEU A 1 79 ? 11.562 -0.738 -5.822 1.00 81.25 79 LEU A CA 1
ATOM 561 C C . LEU A 1 79 ? 10.807 0.385 -5.089 1.00 81.25 79 LEU A C 1
ATOM 563 O O . LEU A 1 79 ? 10.227 0.148 -4.028 1.00 81.25 79 LEU A O 1
ATOM 567 N N . GLY A 1 80 ? 10.771 1.596 -5.654 1.00 84.06 80 GLY A N 1
ATOM 568 C CA . GLY A 1 80 ? 10.152 2.779 -5.041 1.00 84.06 80 GLY A CA 1
ATOM 569 C C . GLY A 1 80 ? 8.681 2.593 -4.632 1.00 84.06 80 GLY A C 1
ATOM 570 O O . GLY A 1 80 ? 8.336 2.884 -3.479 1.00 84.06 80 GLY A O 1
ATOM 571 N N . PRO A 1 81 ? 7.804 2.059 -5.504 1.00 86.31 81 PRO A N 1
ATOM 572 C CA . PRO A 1 81 ? 6.402 1.804 -5.162 1.00 86.31 81 PRO A CA 1
ATOM 573 C C . PRO A 1 81 ? 6.206 0.781 -4.028 1.00 86.31 81 PRO A C 1
ATOM 575 O O . PRO A 1 81 ? 5.258 0.888 -3.250 1.00 86.31 81 PRO A O 1
ATOM 578 N N . TRP A 1 82 ? 7.112 -0.190 -3.870 1.00 89.00 82 TRP A N 1
ATOM 579 C CA . TRP A 1 82 ? 7.059 -1.148 -2.755 1.00 89.00 82 TRP A CA 1
ATOM 580 C C . TRP A 1 82 ? 7.575 -0.549 -1.447 1.00 89.00 82 TRP A C 1
ATOM 582 O O . TRP A 1 82 ? 6.984 -0.773 -0.390 1.00 89.00 82 TRP A O 1
ATOM 592 N N . VAL A 1 83 ? 8.642 0.251 -1.506 1.00 89.00 83 VAL A N 1
ATOM 593 C CA . VAL A 1 83 ? 9.202 0.934 -0.328 1.00 89.00 83 VAL A CA 1
ATOM 594 C C . VAL A 1 83 ? 8.197 1.932 0.249 1.00 89.00 83 VAL A C 1
ATOM 596 O O . VAL A 1 83 ? 7.965 1.961 1.458 1.00 89.00 83 VAL A O 1
ATOM 599 N N . THR A 1 84 ? 7.548 2.715 -0.610 1.00 89.62 84 THR A N 1
ATOM 600 C CA . THR A 1 84 ? 6.507 3.671 -0.195 1.00 89.62 84 THR A CA 1
ATOM 601 C C . THR A 1 84 ? 5.247 2.979 0.318 1.00 89.62 84 THR A C 1
ATOM 603 O O . THR A 1 84 ? 4.655 3.456 1.286 1.00 89.62 84 THR A O 1
ATOM 606 N N . LEU A 1 85 ? 4.877 1.816 -0.231 1.00 89.44 85 LEU A N 1
ATOM 607 C CA . LEU A 1 85 ? 3.816 0.974 0.328 1.00 89.44 85 LEU A CA 1
ATOM 608 C C . LEU A 1 85 ? 4.162 0.491 1.742 1.00 89.44 85 LEU A C 1
ATOM 610 O O . LEU A 1 85 ? 3.341 0.607 2.651 1.00 89.44 85 LEU A O 1
ATOM 614 N N . ALA A 1 86 ? 5.381 -0.009 1.957 1.00 91.25 86 ALA A N 1
ATOM 615 C CA . ALA A 1 86 ? 5.830 -0.444 3.277 1.00 91.25 86 ALA A CA 1
ATOM 616 C C . ALA A 1 86 ? 5.823 0.719 4.284 1.00 91.25 86 ALA A C 1
ATOM 618 O O . ALA A 1 86 ? 5.296 0.583 5.391 1.00 91.25 86 ALA A O 1
ATOM 619 N N . ALA A 1 87 ? 6.327 1.889 3.881 1.00 89.69 87 ALA A N 1
ATOM 620 C CA . ALA A 1 87 ? 6.288 3.100 4.696 1.00 89.69 87 ALA A CA 1
ATOM 621 C C . ALA A 1 87 ? 4.846 3.533 5.017 1.00 89.69 87 ALA A C 1
ATOM 623 O O . ALA A 1 87 ? 4.548 3.891 6.160 1.00 89.69 87 ALA A O 1
ATOM 624 N N . ALA A 1 88 ? 3.931 3.444 4.049 1.00 88.56 88 ALA A N 1
ATOM 625 C CA . ALA A 1 88 ? 2.516 3.731 4.253 1.00 88.56 88 ALA A CA 1
ATOM 626 C C . ALA A 1 88 ? 1.895 2.783 5.287 1.00 88.56 88 ALA A C 1
ATOM 628 O O . ALA A 1 88 ? 1.256 3.251 6.228 1.00 88.56 88 ALA A O 1
ATOM 629 N N . VAL A 1 89 ? 2.143 1.473 5.185 1.00 91.19 89 VAL A N 1
ATOM 630 C CA . VAL A 1 89 ? 1.661 0.478 6.160 1.00 91.19 89 VAL A CA 1
ATOM 631 C C . VAL A 1 89 ? 2.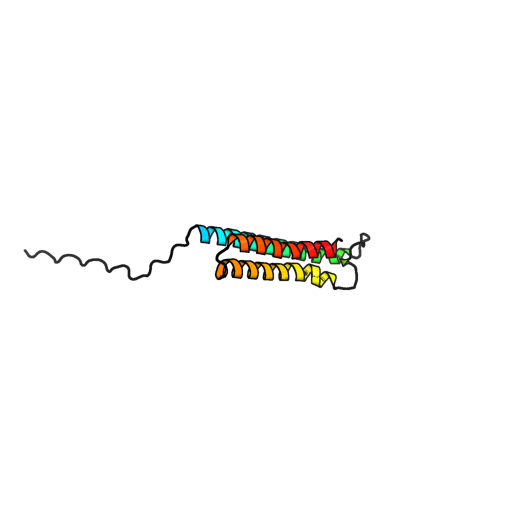169 0.800 7.565 1.00 91.19 89 VAL A C 1
ATOM 633 O O . VAL A 1 89 ? 1.372 0.855 8.502 1.00 91.19 89 VAL A O 1
ATOM 636 N N . VAL A 1 90 ? 3.464 1.086 7.719 1.00 91.12 90 VAL A N 1
ATOM 637 C CA . VAL A 1 90 ? 4.053 1.474 9.012 1.00 91.12 90 VAL A CA 1
ATOM 638 C C . VAL A 1 90 ? 3.389 2.740 9.561 1.00 91.12 90 VAL A C 1
ATOM 640 O O . VAL A 1 90 ? 2.998 2.773 10.728 1.00 91.12 90 VAL A O 1
ATOM 643 N N . THR A 1 91 ? 3.187 3.755 8.719 1.00 88.50 91 THR A N 1
ATOM 644 C CA . THR A 1 91 ? 2.538 5.024 9.093 1.00 88.50 91 THR A CA 1
ATOM 645 C C . THR A 1 91 ? 1.109 4.800 9.593 1.00 88.50 91 THR A C 1
ATOM 647 O O . THR A 1 91 ? 0.714 5.339 10.633 1.00 88.50 91 THR A O 1
ATOM 650 N N . VAL A 1 92 ? 0.339 3.959 8.895 1.00 86.12 92 VAL A N 1
ATOM 651 C CA . VAL A 1 92 ? -1.038 3.612 9.274 1.00 86.12 92 VAL A CA 1
ATOM 652 C C . VAL A 1 92 ? -1.067 2.824 10.579 1.00 86.12 92 VAL A C 1
ATOM 654 O O . VAL A 1 92 ? -1.856 3.156 11.463 1.00 86.12 92 VAL A O 1
ATOM 657 N N . VAL A 1 93 ? -0.203 1.817 10.739 1.00 87.44 93 VAL A N 1
ATOM 658 C CA . VAL A 1 93 ? -0.141 0.992 11.956 1.00 87.44 93 VAL A CA 1
ATOM 659 C C . VAL A 1 93 ? 0.252 1.840 13.165 1.00 87.44 93 VAL A C 1
ATOM 661 O O . VAL A 1 93 ? -0.446 1.809 14.180 1.00 87.44 93 VAL A O 1
ATOM 664 N N . LEU A 1 94 ? 1.305 2.653 13.057 1.00 86.25 94 LEU A N 1
ATOM 665 C CA . LEU A 1 94 ? 1.741 3.532 14.145 1.00 86.25 94 LEU A CA 1
ATOM 666 C C . LEU A 1 94 ? 0.654 4.552 14.503 1.00 86.25 94 LEU A C 1
ATOM 668 O O . LEU A 1 94 ? 0.309 4.704 15.676 1.00 86.25 94 LEU A O 1
ATOM 672 N N . GLY A 1 95 ? 0.045 5.210 13.517 1.00 79.56 95 GLY A N 1
ATOM 673 C CA . GLY A 1 95 ? -0.985 6.214 13.782 1.00 79.56 95 GLY A CA 1
ATOM 674 C C . GLY A 1 95 ? -2.311 5.633 14.299 1.00 79.56 95 GLY A C 1
ATOM 675 O O . GLY A 1 95 ? -2.980 6.254 15.133 1.00 79.56 95 GLY A O 1
ATOM 676 N N . ALA A 1 96 ? -2.682 4.424 13.874 1.00 80.38 96 ALA A N 1
ATOM 677 C CA . ALA A 1 96 ? -3.872 3.737 14.370 1.00 80.38 96 ALA A CA 1
ATOM 678 C C . ALA A 1 96 ? -3.676 3.180 15.790 1.00 80.38 96 ALA A C 1
ATOM 680 O O . ALA A 1 96 ? -4.583 3.299 16.618 1.00 80.38 96 ALA A O 1
ATOM 681 N N . VAL A 1 97 ? -2.504 2.604 16.085 1.00 83.44 97 VAL A N 1
ATOM 682 C CA . VAL A 1 97 ? -2.220 1.933 17.365 1.00 83.44 97 VAL A CA 1
ATOM 683 C C . VAL A 1 97 ? -1.747 2.918 18.434 1.00 83.44 97 VAL A C 1
ATOM 685 O O . VAL A 1 97 ? -2.283 2.914 19.543 1.00 83.44 97 VAL A O 1
ATOM 688 N N . GLN A 1 98 ? -0.774 3.776 18.119 1.00 79.19 98 GLN A N 1
ATOM 689 C CA . GLN A 1 98 ? -0.142 4.664 19.102 1.00 79.19 98 GLN A CA 1
ATOM 690 C C . GLN A 1 98 ? -0.897 5.986 19.246 1.00 79.19 98 GLN A C 1
ATOM 692 O O . GLN A 1 98 ? -1.258 6.374 20.356 1.00 79.19 98 GLN A O 1
ATOM 697 N N . ALA A 1 99 ? -1.199 6.662 18.133 1.00 69.50 99 ALA A N 1
ATOM 698 C CA . ALA A 1 99 ? -1.846 7.977 18.173 1.00 69.50 99 ALA A CA 1
ATOM 699 C C . ALA A 1 99 ? -3.375 7.904 18.339 1.00 69.50 99 ALA A C 1
ATOM 701 O O . ALA A 1 99 ? -4.017 8.930 18.560 1.00 69.50 99 ALA A O 1
ATOM 702 N N . ARG A 1 100 ? -3.972 6.706 18.223 1.00 81.50 100 ARG A N 1
ATOM 703 C CA . ARG A 1 100 ? -5.430 6.470 18.251 1.00 81.50 100 ARG A CA 1
ATOM 704 C C . ARG A 1 100 ? -6.210 7.357 17.269 1.00 81.50 100 ARG A C 1
ATOM 706 O O . ARG A 1 100 ? -7.394 7.620 17.480 1.00 81.50 100 ARG A O 1
ATOM 713 N N . ARG A 1 101 ? -5.564 7.800 16.183 1.00 84.75 101 ARG A N 1
ATOM 714 C CA . ARG A 1 101 ? -6.166 8.610 15.113 1.00 84.75 101 ARG A CA 1
ATOM 715 C C . ARG A 1 101 ? -6.129 7.830 13.793 1.00 84.75 101 ARG A C 1
ATOM 717 O O . ARG A 1 101 ? -5.352 8.157 12.898 1.00 84.75 101 ARG A O 1
ATOM 724 N N . PRO A 1 102 ? -6.959 6.778 13.666 1.00 83.44 102 PRO A N 1
ATOM 725 C CA . PRO A 1 102 ? -6.868 5.826 12.559 1.00 83.44 102 PRO A CA 1
ATOM 726 C C . PRO A 1 102 ? -7.111 6.486 11.196 1.00 83.44 102 PRO A C 1
ATOM 728 O O . PRO A 1 102 ? -6.393 6.216 10.242 1.00 83.44 102 PRO A O 1
ATOM 731 N N . TRP A 1 103 ? -8.065 7.415 11.107 1.00 87.62 103 TRP A N 1
ATOM 732 C CA . TRP A 1 103 ? -8.431 8.062 9.845 1.00 87.62 103 TRP A CA 1
ATOM 733 C C . TRP A 1 103 ? -7.378 9.042 9.326 1.00 87.62 103 TRP A C 1
ATOM 735 O O . TRP A 1 103 ? -7.084 9.045 8.135 1.00 87.62 103 TRP A O 1
ATOM 745 N N . THR A 1 104 ? -6.755 9.833 10.206 1.00 88.94 104 THR A N 1
ATOM 746 C CA . THR A 1 104 ? -5.663 10.730 9.792 1.00 88.94 104 THR A CA 1
ATOM 747 C C . THR A 1 104 ? -4.417 9.939 9.415 1.00 88.94 104 THR A C 1
ATOM 749 O O . THR A 1 104 ? -3.728 10.304 8.470 1.00 88.94 104 THR A O 1
ATOM 752 N N . ALA A 1 105 ? -4.146 8.836 10.121 1.00 85.88 105 ALA A N 1
ATOM 753 C CA . ALA A 1 105 ? -3.045 7.936 9.796 1.00 85.88 105 ALA A CA 1
ATOM 754 C C . ALA A 1 105 ? -3.242 7.278 8.425 1.00 85.88 105 ALA A C 1
ATOM 756 O O . ALA A 1 105 ? -2.296 7.174 7.654 1.00 85.88 105 ALA A O 1
ATOM 757 N N . LEU A 1 106 ? -4.478 6.892 8.100 1.00 88.00 106 LEU A N 1
ATOM 758 C CA . LEU A 1 106 ? -4.844 6.330 6.803 1.00 88.00 106 LEU A CA 1
ATOM 759 C C . LEU A 1 106 ? -4.715 7.355 5.673 1.00 88.00 106 LEU A C 1
ATOM 761 O O . LEU A 1 106 ? -4.113 7.037 4.654 1.00 88.00 106 LEU A O 1
ATOM 765 N N . ALA A 1 107 ? -5.165 8.597 5.875 1.00 90.94 107 ALA A N 1
ATOM 766 C CA . ALA A 1 107 ? -4.937 9.677 4.911 1.00 90.94 107 ALA A CA 1
ATOM 767 C C . ALA A 1 107 ? -3.436 9.942 4.682 1.00 90.94 107 ALA A C 1
ATOM 769 O O . ALA A 1 107 ? -2.995 10.053 3.540 1.00 90.94 107 ALA A O 1
ATOM 770 N N . ALA A 1 108 ? -2.638 9.974 5.753 1.00 90.06 108 ALA A N 1
ATOM 771 C CA . ALA A 1 108 ? -1.188 10.127 5.656 1.00 90.06 108 ALA A CA 1
ATOM 772 C C . ALA A 1 108 ? -0.532 8.944 4.928 1.00 90.06 108 ALA A C 1
ATOM 774 O O . ALA A 1 108 ? 0.303 9.152 4.054 1.00 90.06 108 ALA A O 1
ATOM 775 N N . GLY A 1 109 ? -0.943 7.711 5.233 1.00 87.31 109 GLY A N 1
ATOM 776 C CA . GLY A 1 109 ? -0.463 6.510 4.551 1.00 87.31 109 GLY A CA 1
ATOM 777 C C . GLY A 1 109 ? -0.766 6.529 3.054 1.00 87.31 109 GLY A C 1
ATOM 778 O O . GLY A 1 109 ? 0.108 6.205 2.257 1.00 87.31 109 GLY A O 1
ATOM 779 N N . VAL A 1 110 ? -1.959 6.979 2.656 1.00 91.25 110 VAL A N 1
ATOM 780 C CA . VAL A 1 110 ? -2.309 7.145 1.236 1.00 91.25 110 VAL A CA 1
ATOM 781 C C . VAL A 1 110 ? -1.381 8.155 0.562 1.00 91.25 110 VAL A C 1
ATOM 783 O O . VAL A 1 110 ? -0.826 7.846 -0.490 1.00 91.25 110 VAL A O 1
ATOM 786 N N . LEU A 1 111 ? -1.147 9.318 1.179 1.00 92.06 111 LEU A N 1
ATOM 787 C CA . LEU A 1 111 ? -0.224 10.323 0.638 1.00 92.06 111 LEU A CA 1
ATOM 788 C C . LEU A 1 111 ? 1.198 9.764 0.482 1.00 92.06 111 LEU A C 1
ATOM 790 O O . LEU A 1 111 ? 1.798 9.900 -0.585 1.00 92.06 111 LEU A O 1
ATOM 794 N N . VAL A 1 112 ? 1.705 9.073 1.507 1.00 91.94 112 VAL A N 1
ATOM 795 C CA . VAL A 1 112 ? 3.028 8.426 1.483 1.00 91.94 112 VAL A CA 1
ATOM 796 C C . VAL A 1 112 ? 3.116 7.386 0.367 1.00 91.94 112 VAL A C 1
ATOM 798 O O . VAL A 1 112 ? 4.100 7.374 -0.369 1.00 91.94 112 VAL A O 1
ATOM 801 N N . TYR A 1 113 ? 2.087 6.551 0.202 1.00 91.38 113 TYR A N 1
ATOM 802 C CA . TYR A 1 113 ? 2.054 5.551 -0.861 1.00 91.38 113 TYR A CA 1
ATOM 803 C C . TYR A 1 113 ? 2.079 6.206 -2.243 1.00 91.38 113 TYR A C 1
ATOM 805 O O . TYR A 1 113 ? 2.913 5.838 -3.061 1.00 91.38 113 TYR A O 1
ATOM 813 N N . THR A 1 114 ? 1.231 7.209 -2.499 1.00 90.69 114 THR A N 1
ATOM 814 C CA . THR A 1 114 ? 1.113 7.832 -3.833 1.00 90.69 114 THR A CA 1
ATOM 815 C C . THR A 1 114 ? 2.406 8.470 -4.343 1.00 90.69 114 THR A C 1
ATOM 817 O O . THR A 1 114 ? 2.609 8.534 -5.555 1.00 90.69 114 THR A O 1
ATOM 820 N N . ALA A 1 115 ? 3.308 8.875 -3.444 1.00 89.75 115 ALA A N 1
ATOM 821 C CA . ALA A 1 115 ? 4.608 9.422 -3.817 1.00 89.75 115 ALA A CA 1
ATOM 822 C C . ALA A 1 115 ? 5.476 8.417 -4.599 1.00 89.75 115 ALA A C 1
ATOM 824 O O . ALA A 1 115 ? 6.209 8.826 -5.495 1.00 89.75 115 ALA A O 1
ATOM 825 N N . GLY A 1 116 ? 5.379 7.115 -4.310 1.00 87.12 116 GLY A N 1
ATOM 826 C CA . GLY A 1 116 ? 6.183 6.083 -4.974 1.00 87.12 116 GLY A CA 1
ATOM 827 C C . GLY A 1 116 ? 5.809 5.871 -6.439 1.00 87.12 116 GLY A C 1
ATOM 828 O O . GLY A 1 116 ? 6.663 6.069 -7.299 1.00 87.12 116 GLY A O 1
ATOM 829 N N . PRO A 1 117 ? 4.549 5.521 -6.753 1.00 86.38 117 PRO A N 1
ATOM 830 C CA . PRO A 1 117 ? 4.048 5.448 -8.121 1.00 86.38 117 PRO A CA 1
ATOM 831 C C . PRO A 1 117 ? 4.249 6.750 -8.901 1.00 86.38 117 PRO A C 1
ATOM 833 O O . PRO A 1 117 ? 4.630 6.703 -10.067 1.00 86.38 117 PRO A O 1
ATOM 836 N N . ALA A 1 118 ? 4.042 7.912 -8.269 1.00 86.88 118 ALA A N 1
ATOM 837 C CA . ALA A 1 118 ? 4.262 9.204 -8.919 1.00 86.88 118 ALA A CA 1
ATOM 838 C C . ALA A 1 118 ? 5.736 9.410 -9.294 1.00 86.88 118 ALA A C 1
ATOM 840 O O . ALA A 1 118 ? 6.031 9.792 -10.425 1.00 86.88 118 ALA A O 1
ATOM 841 N N . LEU A 1 119 ? 6.660 9.106 -8.375 1.00 85.12 119 LEU A N 1
ATOM 842 C CA . LEU A 1 119 ? 8.093 9.169 -8.643 1.00 85.12 119 LEU A CA 1
ATOM 843 C C . LEU A 1 119 ? 8.495 8.164 -9.727 1.00 85.12 119 LEU A C 1
ATOM 845 O O . LEU A 1 119 ? 9.230 8.534 -10.632 1.00 85.12 119 LEU A O 1
ATOM 849 N N . ALA A 1 120 ? 7.979 6.933 -9.681 1.00 82.31 120 ALA A N 1
ATOM 850 C CA . ALA A 1 120 ? 8.239 5.909 -10.690 1.00 82.31 120 ALA A CA 1
ATOM 851 C C . ALA A 1 120 ? 7.814 6.381 -12.090 1.00 82.31 120 ALA A C 1
ATOM 853 O O . ALA A 1 120 ? 8.621 6.365 -13.018 1.00 82.31 120 ALA A O 1
ATOM 854 N N . LEU A 1 121 ? 6.585 6.884 -12.235 1.00 80.56 121 LEU A N 1
ATOM 855 C CA . LEU A 1 121 ? 6.094 7.430 -13.502 1.00 80.56 121 LEU A CA 1
ATOM 856 C C . LEU A 1 121 ? 6.920 8.636 -13.961 1.00 80.56 121 LEU A C 1
ATOM 858 O O . LEU A 1 121 ? 7.273 8.714 -15.135 1.00 80.56 121 LEU A O 1
ATOM 862 N N . PHE A 1 122 ? 7.278 9.538 -13.045 1.00 82.44 122 PHE A N 1
ATOM 863 C CA . PHE A 1 122 ? 8.132 10.681 -13.359 1.00 82.44 122 PHE A CA 1
ATOM 864 C C . PHE A 1 122 ? 9.520 10.242 -13.835 1.00 82.44 122 PHE A C 1
ATOM 866 O O . PHE A 1 122 ? 10.006 10.753 -14.831 1.00 82.44 122 PHE A O 1
ATOM 873 N N . THR A 1 123 ? 10.147 9.258 -13.186 1.00 76.62 123 THR A N 1
ATOM 874 C CA . THR A 1 123 ? 11.476 8.770 -13.595 1.00 76.62 123 THR A CA 1
ATOM 875 C C . THR A 1 123 ? 11.483 8.086 -14.959 1.00 76.62 123 THR A C 1
ATOM 877 O O . THR A 1 123 ? 12.511 8.068 -15.631 1.00 76.62 123 THR A O 1
ATOM 880 N N . VAL A 1 124 ? 10.344 7.520 -15.357 1.00 70.94 124 VAL A N 1
ATOM 881 C CA . VAL A 1 124 ? 10.180 6.724 -16.578 1.00 70.94 124 VAL A CA 1
ATOM 882 C C . VAL A 1 124 ? 9.768 7.609 -17.760 1.00 70.94 124 VAL A C 1
ATOM 884 O O . VAL A 1 124 ? 10.247 7.389 -18.871 1.00 70.94 124 VAL A O 1
ATOM 887 N N . PHE A 1 125 ? 8.919 8.617 -17.528 1.00 71.81 125 PHE A N 1
ATOM 888 C CA . PHE A 1 125 ? 8.300 9.434 -18.582 1.00 71.81 125 PHE A CA 1
ATOM 889 C C . PHE A 1 125 ? 8.638 10.938 -18.549 1.00 71.81 125 PHE A C 1
ATOM 891 O O . PHE A 1 125 ? 8.256 11.639 -19.485 1.00 71.81 125 PHE A O 1
ATOM 898 N N . GLY A 1 126 ? 9.302 11.451 -17.507 1.00 63.81 126 GLY A N 1
ATOM 899 C CA . GLY A 1 126 ? 9.714 12.862 -17.372 1.00 63.81 126 GLY A CA 1
ATOM 900 C C . GLY A 1 126 ? 11.212 13.068 -17.549 1.00 63.81 126 GLY A C 1
ATOM 901 O O . GLY A 1 126 ? 11.625 14.105 -18.110 1.00 63.81 126 GLY A O 1
#

Sequence (126 aa):
MSLPPPPYPPPPPYGPPFPSPRPVRAVFAVVAGLLLAVAVAVNGLLFFGMAFAGDSCGTSAGTARFCDDSGAWVLVAMLGPWVTLAAAVVTVVLGAVQARRPWTALAAGVLVYTAGPALALFTVFG

Secondary structure (DSSP, 8-state):
-PPPPPPPPPPP--SPPP-PPPHHHHHHHHHHHHHHHHHHHHHHHHHHHHHHHHHGGGSS---SGGGSTT-HHHIIIIIHHHHHHHHHHHHHHHHHHTSS-HHHHHHHHHHHHHHHHHHHHHHHH-

Radius of gyration: 26.66 Å; chains: 1; bounding box: 69×54×79 Å

pLDDT: mean 78.56, std 11.86, range [50.66, 96.56]